Protein AF-A0A6B2E4C6-F1 (afdb_monomer_lite)

Secondary structure (DSSP, 8-state):
-TTS-HHHHHHHHHHHHHHHHHHHHHHHHHHHHHHTBTTTB-HHHHHHHHHHHHHHHTTTTTS-HHHHHHHT-TTTT--

Sequence (79 aa):
GDQLPIEMRVVHLAEVAEVHLRRGGPDAAVALAEARAGSQFDPAVVAAFTAAAPEIFTGLLDEDVWTAALDQAPDRDRT

Radius of gyration: 13.31 Å; chains: 1; bounding box: 24×37×29 Å

Foldseek 3Di:
DVPDDPVVLLVQLCVVLVVLCVVPNLVSSLVVLVVQDPNSHDVVSSVVCNVCSVVVRVCCVVDPVVVVVLVPDPCVPPD

Structure (mmCIF, N/CA/C/O backbone):
data_AF-A0A6B2E4C6-F1
#
_entry.id   AF-A0A6B2E4C6-F1
#
loop_
_atom_site.group_PDB
_atom_site.id
_atom_site.type_symbol
_atom_site.label_atom_id
_atom_site.label_alt_id
_atom_site.label_comp_id
_atom_site.label_asym_id
_atom_site.label_entity_id
_atom_site.label_seq_id
_atom_site.pdbx_PDB_ins_code
_atom_site.Cartn_x
_atom_site.Cartn_y
_atom_site.Cartn_z
_atom_site.occupancy
_atom_site.B_iso_or_equiv
_atom_site.auth_seq_id
_atom_site.auth_comp_id
_atom_site.auth_asym_id
_atom_site.auth_atom_id
_atom_site.pdbx_PDB_model_num
ATOM 1 N N . GLY A 1 1 ? -5.669 5.742 12.970 1.00 67.00 1 GLY A N 1
ATOM 2 C CA . GLY A 1 1 ? -7.122 5.730 13.207 1.00 67.00 1 GLY A CA 1
ATOM 3 C C . GLY A 1 1 ? -7.751 6.907 12.499 1.00 67.00 1 GLY A C 1
ATOM 4 O O . GLY A 1 1 ? -7.036 7.846 12.163 1.00 67.00 1 GLY A O 1
ATOM 5 N N . ASP A 1 2 ? -9.061 6.858 12.296 1.00 74.94 2 ASP A N 1
ATOM 6 C CA . ASP A 1 2 ? -9.870 7.843 11.564 1.00 74.94 2 ASP A CA 1
ATOM 7 C C . ASP A 1 2 ? -9.818 9.280 12.113 1.00 74.94 2 ASP A C 1
ATOM 9 O O . ASP A 1 2 ? -10.101 10.220 11.377 1.00 74.94 2 ASP A O 1
ATOM 13 N N . GLN A 1 3 ? -9.393 9.462 13.366 1.00 80.75 3 GLN A N 1
ATOM 14 C CA . GLN A 1 3 ? -9.163 10.779 13.971 1.00 80.75 3 GLN A CA 1
ATOM 15 C C . GLN A 1 3 ? -7.879 11.484 13.504 1.00 80.75 3 GLN A C 1
ATOM 17 O O . GLN A 1 3 ? -7.730 12.682 13.739 1.00 80.75 3 GLN A O 1
ATOM 22 N N . LEU A 1 4 ? -6.940 10.772 12.869 1.00 87.06 4 LEU A N 1
ATOM 23 C CA . LEU A 1 4 ? -5.787 11.409 12.232 1.00 87.06 4 LEU A CA 1
ATOM 24 C C . LEU A 1 4 ? -6.185 11.916 10.836 1.00 87.06 4 LEU A C 1
ATOM 26 O O . LEU A 1 4 ? -6.894 11.195 10.124 1.00 87.06 4 LEU A O 1
ATOM 30 N N . PRO A 1 5 ? -5.672 13.086 10.405 1.00 93.81 5 PRO A N 1
ATOM 31 C CA . PRO A 1 5 ? -5.784 13.527 9.017 1.00 93.81 5 PRO A CA 1
ATOM 32 C C . PRO A 1 5 ? -5.360 12.416 8.046 1.00 93.81 5 PRO A C 1
ATOM 34 O O . PRO A 1 5 ? -4.427 11.653 8.331 1.00 93.81 5 PRO A O 1
ATOM 37 N N . ILE A 1 6 ? -6.072 12.287 6.924 1.00 92.81 6 ILE A N 1
ATOM 38 C CA . ILE A 1 6 ? -5.875 11.180 5.975 1.00 92.81 6 ILE A CA 1
ATOM 39 C C . ILE A 1 6 ? -4.447 11.157 5.424 1.00 92.81 6 ILE A C 1
ATOM 41 O O . ILE A 1 6 ? -3.856 10.091 5.279 1.00 92.81 6 ILE A O 1
ATOM 45 N N . GLU A 1 7 ? -3.855 12.329 5.237 1.00 92.75 7 GLU A N 1
ATOM 46 C CA . GLU A 1 7 ? -2.496 12.539 4.757 1.00 92.75 7 GLU A CA 1
ATOM 47 C C . GLU A 1 7 ? -1.484 11.906 5.717 1.00 92.75 7 GLU A C 1
ATOM 49 O O . GLU A 1 7 ? -0.607 11.157 5.297 1.00 92.75 7 GLU A O 1
ATOM 54 N N . MET A 1 8 ? -1.665 12.107 7.026 1.00 95.19 8 MET A N 1
ATOM 55 C CA . MET A 1 8 ? -0.788 11.522 8.045 1.00 95.19 8 MET A CA 1
ATOM 56 C C . MET A 1 8 ? -0.914 9.999 8.110 1.00 95.19 8 MET A C 1
ATOM 58 O O . MET A 1 8 ? 0.070 9.306 8.363 1.00 95.19 8 MET A O 1
ATOM 62 N N . ARG A 1 9 ? -2.114 9.460 7.867 1.00 96.25 9 ARG A N 1
ATOM 63 C CA . ARG A 1 9 ? -2.344 8.006 7.820 1.00 96.25 9 ARG A CA 1
ATOM 64 C C . ARG A 1 9 ? -1.663 7.374 6.606 1.00 96.25 9 ARG A C 1
ATOM 66 O O . ARG A 1 9 ? -1.095 6.293 6.740 1.00 96.25 9 ARG A O 1
ATOM 73 N N . VAL A 1 10 ? -1.702 8.050 5.455 1.00 95.56 10 VAL A N 1
ATOM 74 C CA . VAL A 1 10 ? -1.013 7.630 4.225 1.00 95.56 10 VAL A CA 1
ATOM 75 C C . VAL A 1 10 ? 0.501 7.684 4.411 1.00 95.56 10 VAL A C 1
ATOM 77 O O . VAL A 1 10 ? 1.167 6.681 4.167 1.00 95.56 10 VAL A O 1
ATOM 80 N N . VAL A 1 11 ? 1.036 8.802 4.916 1.00 94.69 11 VAL A N 1
ATOM 81 C CA . VAL A 1 11 ? 2.476 8.962 5.183 1.00 94.69 11 VAL A CA 1
ATOM 82 C C . VAL A 1 11 ? 2.976 7.876 6.134 1.00 94.69 11 VAL A C 1
ATOM 84 O O . VAL A 1 11 ? 3.965 7.218 5.829 1.00 94.69 11 VAL A O 1
ATOM 87 N N . HIS A 1 12 ? 2.255 7.607 7.228 1.00 95.12 12 HIS A N 1
ATOM 88 C CA . HIS A 1 12 ? 2.673 6.595 8.198 1.00 95.12 12 HIS A CA 1
ATOM 89 C C . HIS A 1 12 ? 2.797 5.188 7.596 1.00 95.12 12 HIS A C 1
ATOM 91 O O . HIS A 1 12 ? 3.713 4.444 7.943 1.00 95.12 12 HIS A O 1
ATOM 97 N N . LEU A 1 13 ? 1.882 4.803 6.699 1.00 96.94 13 LEU A N 1
ATOM 98 C CA . LEU A 1 13 ? 1.995 3.530 5.988 1.00 96.94 13 LEU A CA 1
ATOM 99 C C . LEU A 1 13 ? 3.164 3.562 4.994 1.00 96.94 13 LEU A C 1
ATOM 101 O O . LEU A 1 13 ? 3.973 2.633 4.980 1.00 96.94 13 LEU A O 1
ATOM 105 N N . ALA A 1 14 ? 3.266 4.629 4.197 1.00 94.88 14 ALA A N 1
ATOM 106 C CA . ALA A 1 14 ? 4.281 4.776 3.158 1.00 94.88 14 ALA A CA 1
ATOM 107 C C . ALA A 1 14 ? 5.707 4.697 3.724 1.00 94.88 14 ALA A C 1
ATOM 109 O O . ALA A 1 14 ? 6.522 3.946 3.196 1.00 94.88 14 ALA A O 1
ATOM 110 N N . GLU A 1 15 ? 5.987 5.376 4.841 1.00 94.00 15 GLU A N 1
ATOM 111 C CA . GLU A 1 15 ? 7.301 5.380 5.503 1.00 94.00 15 GLU A CA 1
ATOM 112 C C . GLU A 1 15 ? 7.818 3.970 5.819 1.00 94.00 15 GLU A C 1
ATOM 114 O O . GLU A 1 15 ? 9.008 3.685 5.683 1.00 94.00 15 GLU A O 1
ATOM 119 N N . VAL A 1 16 ? 6.934 3.065 6.245 1.00 95.06 16 VAL A N 1
ATOM 120 C CA . VAL A 1 16 ? 7.329 1.708 6.643 1.00 95.06 16 VAL A CA 1
ATOM 121 C C . VAL A 1 16 ? 7.278 0.741 5.459 1.00 95.06 16 VAL A C 1
ATOM 123 O O . VAL A 1 16 ? 8.145 -0.133 5.341 1.00 95.06 16 VAL A O 1
ATOM 126 N N . ALA A 1 17 ? 6.281 0.887 4.584 1.00 95.44 17 ALA A N 1
ATOM 127 C CA . ALA A 1 17 ? 6.112 0.058 3.396 1.00 95.44 17 ALA A CA 1
ATOM 128 C C . ALA A 1 17 ? 7.291 0.208 2.429 1.00 95.44 17 ALA A C 1
ATOM 130 O O . ALA A 1 17 ? 7.808 -0.788 1.931 1.00 95.44 17 ALA A O 1
ATOM 131 N N . GLU A 1 18 ? 7.775 1.432 2.242 1.00 92.88 18 GLU A N 1
ATOM 132 C CA . GLU A 1 18 ? 8.920 1.763 1.398 1.00 92.88 18 GLU A CA 1
ATOM 133 C C . GLU A 1 18 ? 10.190 0.990 1.822 1.00 92.88 18 GLU A C 1
ATOM 135 O O . GLU A 1 18 ? 10.870 0.375 0.998 1.00 92.88 18 GLU A O 1
ATOM 140 N N . VAL A 1 19 ? 10.467 0.901 3.127 1.00 93.94 19 VAL A N 1
ATOM 141 C CA . VAL A 1 19 ? 11.623 0.142 3.639 1.00 93.94 19 VAL A CA 1
ATOM 142 C C . VAL A 1 19 ? 11.522 -1.341 3.277 1.00 93.94 19 VAL A C 1
ATOM 144 O O . VAL A 1 19 ? 12.534 -1.988 2.993 1.00 93.94 19 VAL A O 1
ATOM 147 N N . HIS A 1 20 ? 10.311 -1.895 3.298 1.00 94.75 20 HIS A N 1
ATOM 148 C CA . HIS A 1 20 ? 10.073 -3.302 2.981 1.00 94.75 20 HIS A CA 1
ATOM 149 C C . HIS A 1 20 ? 10.064 -3.546 1.474 1.00 94.75 20 HIS A C 1
ATOM 151 O O . HIS A 1 20 ? 10.587 -4.572 1.045 1.00 94.75 20 HIS A O 1
ATOM 157 N N . LEU A 1 21 ? 9.612 -2.571 0.683 1.00 93.12 21 LEU A N 1
ATOM 158 C CA . LEU A 1 21 ? 9.763 -2.567 -0.767 1.00 93.12 21 LEU A CA 1
ATOM 159 C C . LEU A 1 21 ? 11.244 -2.678 -1.151 1.00 93.12 21 LEU A C 1
ATOM 161 O O . LEU A 1 21 ? 11.614 -3.580 -1.897 1.00 93.12 21 LEU A O 1
ATOM 165 N N . ARG A 1 22 ? 12.121 -1.841 -0.578 1.00 90.81 22 ARG A N 1
ATOM 166 C CA . ARG A 1 22 ? 13.568 -1.894 -0.866 1.00 90.81 22 ARG A CA 1
ATOM 167 C C . ARG A 1 22 ? 14.244 -3.195 -0.434 1.00 90.81 22 ARG A C 1
ATOM 169 O O . ARG A 1 22 ? 15.229 -3.602 -1.041 1.00 90.81 22 ARG A O 1
ATOM 176 N N . ARG A 1 23 ? 13.769 -3.824 0.644 1.00 92.75 23 ARG A N 1
ATOM 177 C CA . ARG A 1 23 ? 14.403 -5.023 1.224 1.00 92.75 23 ARG A CA 1
ATOM 178 C C . ARG A 1 23 ? 13.879 -6.339 0.658 1.00 92.75 23 ARG A C 1
ATOM 180 O O . ARG A 1 23 ? 14.626 -7.311 0.638 1.00 92.75 23 ARG A O 1
ATOM 187 N N . GLY A 1 24 ? 12.609 -6.388 0.270 1.00 91.19 24 GLY A N 1
ATOM 188 C CA . GLY A 1 24 ? 11.911 -7.628 -0.072 1.00 91.19 24 GLY A CA 1
ATOM 189 C C . GLY A 1 24 ? 10.890 -7.489 -1.198 1.00 91.19 24 GLY A C 1
ATOM 190 O O . GLY A 1 24 ? 10.149 -8.434 -1.448 1.00 91.19 24 GLY A O 1
ATOM 191 N N . GLY A 1 25 ? 10.853 -6.343 -1.877 1.00 93.88 25 GLY A N 1
ATOM 192 C CA . GLY A 1 25 ? 9.960 -6.092 -2.999 1.00 93.88 25 GLY A CA 1
ATOM 193 C C . GLY A 1 25 ? 8.499 -5.828 -2.604 1.00 93.88 25 GLY A C 1
ATOM 194 O O . GLY A 1 25 ? 8.165 -5.757 -1.416 1.00 93.88 25 GLY A O 1
ATOM 195 N N . PRO A 1 26 ? 7.622 -5.672 -3.613 1.00 94.12 26 PRO A N 1
ATOM 196 C CA . PRO A 1 26 ? 6.199 -5.369 -3.446 1.00 94.12 26 PRO A CA 1
ATOM 197 C C . PRO A 1 26 ? 5.466 -6.283 -2.460 1.00 94.12 26 PRO A C 1
ATOM 199 O O . PRO A 1 26 ? 4.781 -5.798 -1.560 1.00 94.12 26 PRO A O 1
ATOM 202 N N . ASP A 1 27 ? 5.668 -7.596 -2.575 1.00 95.31 27 ASP A N 1
ATOM 203 C CA . ASP A 1 27 ? 4.979 -8.586 -1.742 1.00 95.31 27 ASP A CA 1
ATOM 204 C C . ASP A 1 27 ? 5.333 -8.431 -0.257 1.00 95.31 27 ASP A C 1
ATOM 206 O O . ASP A 1 27 ? 4.469 -8.559 0.610 1.00 95.31 27 ASP A O 1
ATOM 210 N N . ALA A 1 28 ? 6.590 -8.093 0.057 1.00 96.06 28 ALA A N 1
ATOM 211 C CA . ALA A 1 28 ? 7.019 -7.858 1.434 1.00 96.06 28 ALA A CA 1
ATOM 212 C C . ALA A 1 28 ? 6.382 -6.594 2.031 1.00 96.06 28 ALA A C 1
ATOM 214 O O . ALA A 1 28 ? 6.053 -6.570 3.220 1.00 96.06 28 ALA A O 1
ATOM 215 N N . ALA A 1 29 ? 6.196 -5.550 1.221 1.00 97.00 29 ALA A N 1
ATOM 216 C CA . ALA A 1 29 ? 5.529 -4.325 1.643 1.00 97.00 29 ALA A CA 1
ATOM 217 C C . ALA A 1 29 ? 4.020 -4.537 1.867 1.00 97.00 29 ALA A C 1
ATOM 219 O O . ALA A 1 29 ? 3.484 -4.069 2.873 1.00 97.00 29 ALA A O 1
ATOM 220 N N . VAL A 1 30 ? 3.351 -5.292 0.988 1.00 97.62 30 VAL A N 1
ATOM 221 C CA . VAL A 1 30 ? 1.931 -5.656 1.141 1.00 97.62 30 VAL A CA 1
ATOM 222 C C . VAL A 1 30 ? 1.719 -6.541 2.368 1.00 97.62 30 VAL A C 1
ATOM 224 O O . 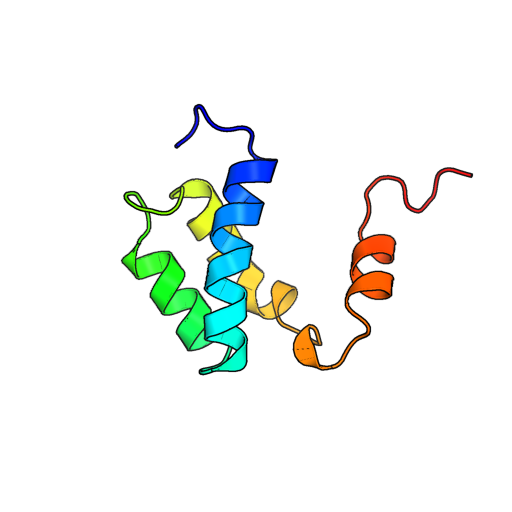VAL A 1 30 ? 0.897 -6.210 3.222 1.00 97.62 30 VAL A O 1
ATOM 227 N N . ALA A 1 31 ? 2.512 -7.606 2.522 1.00 97.75 31 ALA A N 1
ATOM 228 C CA . ALA A 1 31 ? 2.395 -8.523 3.654 1.00 97.75 31 ALA A CA 1
ATOM 229 C C . ALA A 1 31 ? 2.568 -7.805 5.003 1.00 97.75 31 ALA A C 1
ATOM 231 O O . ALA A 1 31 ? 1.865 -8.096 5.972 1.00 97.75 31 ALA A O 1
ATOM 232 N N . LEU A 1 32 ? 3.480 -6.831 5.071 1.00 97.00 32 LEU A N 1
ATOM 233 C CA . LEU A 1 32 ? 3.647 -5.980 6.245 1.00 97.00 32 LEU A CA 1
ATOM 234 C C . LEU A 1 32 ? 2.400 -5.134 6.535 1.00 97.00 32 LEU A C 1
ATOM 236 O O . LEU A 1 32 ? 1.975 -5.050 7.691 1.00 97.00 32 LEU A O 1
ATOM 240 N N . ALA A 1 33 ? 1.869 -4.461 5.511 1.00 97.31 33 ALA A N 1
ATOM 241 C CA . ALA A 1 33 ? 0.724 -3.568 5.642 1.00 97.31 33 ALA A CA 1
ATOM 242 C C . ALA A 1 33 ? -0.504 -4.330 6.157 1.00 97.31 33 ALA A C 1
ATOM 244 O O . ALA A 1 33 ? -1.139 -3.902 7.123 1.00 97.31 33 ALA A O 1
ATOM 245 N N . GLU A 1 34 ? -0.774 -5.503 5.580 1.00 97.81 34 GLU A N 1
ATOM 246 C CA . GLU A 1 34 ? -1.858 -6.396 5.992 1.00 97.81 34 GLU A CA 1
ATOM 247 C C . GLU A 1 34 ? -1.667 -6.913 7.419 1.00 97.81 34 GLU A C 1
ATOM 249 O O . GLU A 1 34 ? -2.588 -6.833 8.233 1.00 97.81 34 GLU A O 1
ATOM 254 N N . ALA A 1 35 ? -0.457 -7.365 7.768 1.00 97.88 35 ALA A N 1
ATOM 255 C CA . ALA A 1 35 ? -0.158 -7.908 9.094 1.00 97.88 35 ALA A CA 1
ATOM 256 C C . ALA A 1 35 ? -0.370 -6.899 10.235 1.00 97.88 35 ALA A C 1
ATOM 258 O O . ALA A 1 35 ? -0.526 -7.295 11.391 1.00 97.88 35 ALA A O 1
ATOM 259 N N . ARG A 1 36 ? -0.348 -5.596 9.934 1.00 96.94 36 ARG A N 1
ATOM 260 C CA . ARG A 1 36 ? -0.474 -4.521 10.928 1.00 96.94 36 ARG A CA 1
ATOM 261 C C . ARG A 1 36 ? -1.705 -3.637 10.721 1.00 96.94 36 ARG A C 1
ATOM 263 O O . ARG A 1 36 ? -1.842 -2.607 11.393 1.00 96.94 36 ARG A O 1
ATOM 270 N N . ALA A 1 37 ? -2.617 -4.042 9.841 1.00 97.38 37 ALA A N 1
ATOM 271 C CA . ALA A 1 37 ? -3.893 -3.373 9.641 1.00 97.38 37 ALA A CA 1
ATOM 272 C C . ALA A 1 37 ? -4.722 -3.377 10.938 1.00 97.38 37 ALA A C 1
ATOM 274 O O . ALA A 1 37 ? -4.814 -4.383 11.639 1.00 97.38 37 ALA A O 1
ATOM 275 N N . GLY A 1 38 ? -5.309 -2.233 11.289 1.00 93.94 38 GLY A N 1
ATOM 276 C CA . GLY A 1 38 ? -6.153 -2.084 12.481 1.00 93.94 38 GLY A CA 1
ATOM 277 C C . GLY A 1 38 ? -5.394 -1.937 13.801 1.00 93.94 38 GLY A C 1
ATOM 278 O O . GLY A 1 38 ? -6.020 -1.669 14.822 1.00 93.94 38 GLY A O 1
ATOM 279 N N . SER A 1 39 ? -4.064 -2.061 13.787 1.00 94.19 39 SER A N 1
ATOM 280 C CA . SER A 1 39 ? -3.204 -1.740 14.930 1.00 94.19 39 SER A CA 1
ATOM 281 C C . SER A 1 39 ? -2.335 -0.526 14.611 1.00 94.19 39 SER A C 1
ATOM 283 O O . SER A 1 39 ? -2.666 0.591 14.999 1.00 94.19 39 SER A O 1
ATOM 285 N N . GLN A 1 40 ? -1.252 -0.730 13.861 1.00 94.00 40 GLN A N 1
ATOM 286 C CA . GLN A 1 40 ? -0.340 0.333 13.450 1.00 94.00 40 GLN A CA 1
ATOM 287 C C . GLN A 1 40 ? -0.924 1.160 12.301 1.00 94.00 40 GLN A C 1
ATOM 289 O O . GLN A 1 40 ? -0.786 2.383 12.277 1.00 94.00 40 GLN A O 1
ATOM 294 N N . PHE A 1 41 ? -1.582 0.497 11.351 1.00 96.88 41 PHE A N 1
ATOM 295 C CA . PHE A 1 41 ? -2.075 1.140 10.141 1.00 96.88 41 PHE A CA 1
ATOM 296 C C . PHE A 1 41 ? -3.586 1.204 10.117 1.00 96.88 41 PHE A C 1
ATOM 298 O O . PHE A 1 41 ? -4.296 0.345 10.643 1.00 96.88 41 PHE A O 1
ATOM 305 N N . ASP A 1 42 ? -4.082 2.246 9.468 1.00 96.88 42 ASP A N 1
ATOM 306 C CA . ASP A 1 42 ? -5.504 2.386 9.271 1.00 96.88 42 ASP A CA 1
ATOM 307 C C . ASP A 1 42 ? -6.023 1.367 8.238 1.00 96.88 42 ASP A C 1
ATOM 309 O O . ASP A 1 42 ? -5.519 1.363 7.112 1.00 96.88 42 ASP A O 1
ATOM 313 N N . PRO A 1 43 ? -7.028 0.533 8.571 1.00 96.31 43 PRO A N 1
ATOM 314 C CA . PRO A 1 43 ? -7.520 -0.509 7.671 1.00 96.31 43 PRO A CA 1
ATOM 315 C C . PRO A 1 43 ? -7.983 0.004 6.305 1.00 96.31 43 PRO A C 1
ATOM 317 O O . PRO A 1 43 ? -7.772 -0.672 5.303 1.00 96.31 43 PRO A O 1
ATOM 320 N N . ALA A 1 44 ? -8.589 1.195 6.246 1.00 96.06 44 ALA A N 1
ATOM 321 C CA . ALA A 1 44 ? -9.076 1.751 4.985 1.00 96.06 44 ALA A CA 1
ATOM 322 C C . ALA A 1 44 ? -7.915 2.155 4.065 1.00 96.06 44 ALA A C 1
ATOM 324 O O . ALA A 1 44 ? -7.983 1.964 2.853 1.00 96.06 44 ALA A O 1
ATOM 325 N N . VAL A 1 45 ? -6.831 2.668 4.651 1.00 96.88 45 VAL A N 1
ATOM 326 C CA . VAL A 1 45 ? -5.618 3.029 3.907 1.00 96.88 45 VAL A CA 1
ATOM 327 C C . VAL A 1 45 ? -4.882 1.774 3.447 1.00 96.88 45 VAL A C 1
ATOM 329 O O . VAL A 1 45 ? -4.463 1.721 2.298 1.00 96.88 45 VAL A O 1
ATOM 332 N N . VAL A 1 46 ? -4.785 0.741 4.294 1.00 97.81 46 VAL A N 1
ATOM 333 C CA . VAL A 1 46 ? -4.198 -0.553 3.901 1.00 97.81 46 VAL A CA 1
ATOM 334 C C . VAL A 1 46 ? -4.975 -1.177 2.744 1.00 97.81 46 VAL A C 1
ATOM 336 O O . VAL A 1 46 ? -4.364 -1.604 1.774 1.00 97.81 46 VAL A O 1
ATOM 339 N N . ALA A 1 47 ? -6.310 -1.178 2.797 1.00 97.62 47 ALA A N 1
ATOM 340 C CA . ALA A 1 47 ? -7.131 -1.723 1.719 1.00 97.62 47 ALA A CA 1
ATOM 341 C C . ALA A 1 47 ? -6.900 -0.993 0.383 1.00 97.62 47 ALA A C 1
ATOM 343 O O . ALA A 1 47 ? -6.721 -1.643 -0.646 1.00 97.62 47 ALA A O 1
ATOM 344 N N . ALA A 1 48 ? -6.862 0.344 0.402 1.00 96.88 48 ALA A N 1
ATOM 345 C CA . ALA A 1 48 ? -6.573 1.142 -0.789 1.00 96.88 48 ALA A CA 1
ATOM 346 C C . ALA A 1 48 ? -5.152 0.888 -1.320 1.00 96.88 48 ALA A C 1
ATOM 348 O O . ALA A 1 48 ? -4.964 0.694 -2.518 1.00 96.88 48 ALA A O 1
ATOM 349 N N . PHE A 1 49 ? -4.167 0.834 -0.423 1.00 96.94 49 PHE A N 1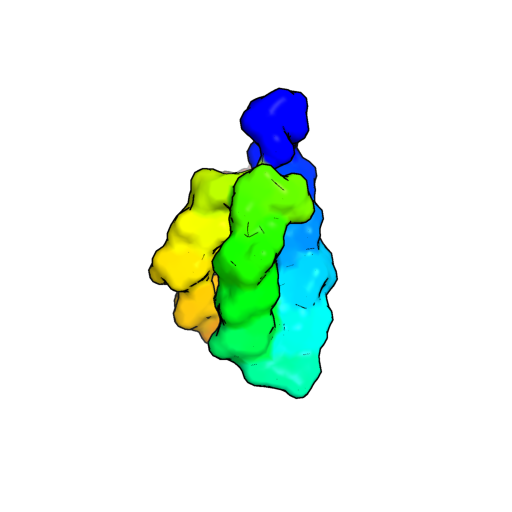
ATOM 350 C CA . PHE A 1 49 ? -2.776 0.555 -0.756 1.00 96.94 49 PHE A CA 1
ATOM 351 C C . PHE A 1 49 ? -2.596 -0.827 -1.389 1.00 96.94 49 PHE A 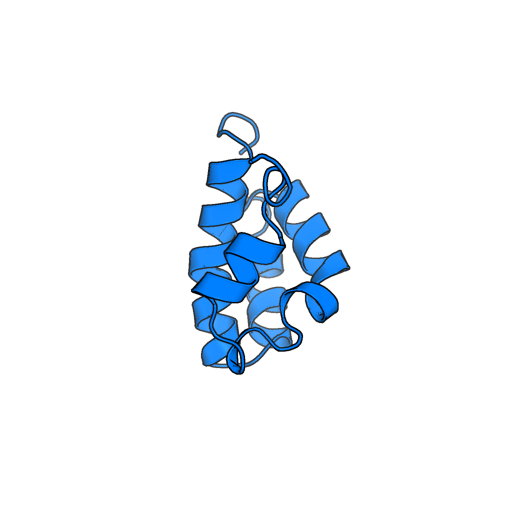C 1
ATOM 353 O O . PHE A 1 49 ? -2.006 -0.919 -2.456 1.00 96.94 49 PHE A O 1
ATOM 360 N N . THR A 1 50 ? -3.135 -1.891 -0.787 1.00 96.88 50 THR A N 1
ATOM 361 C CA . THR A 1 50 ? -3.017 -3.255 -1.324 1.00 96.88 50 THR A CA 1
ATOM 362 C C . THR A 1 50 ? -3.698 -3.383 -2.686 1.00 96.88 50 THR A C 1
ATOM 364 O O . THR A 1 50 ? -3.152 -4.020 -3.583 1.00 96.88 50 THR A O 1
ATOM 367 N N . ALA A 1 51 ? -4.858 -2.743 -2.875 1.00 96.88 51 ALA A N 1
ATOM 368 C CA . ALA A 1 51 ? -5.560 -2.750 -4.157 1.00 96.88 51 ALA A CA 1
ATOM 369 C C . ALA A 1 51 ? -4.769 -2.052 -5.278 1.00 96.88 51 ALA A C 1
ATOM 371 O O . ALA A 1 51 ? -4.838 -2.484 -6.425 1.00 96.88 51 ALA A O 1
ATOM 372 N N . ALA A 1 52 ? -4.010 -1.005 -4.943 1.00 95.44 52 ALA A N 1
ATOM 373 C CA . ALA A 1 52 ? -3.217 -0.219 -5.887 1.00 95.44 52 ALA A CA 1
ATOM 374 C C . ALA A 1 52 ? -1.713 -0.561 -5.871 1.00 95.44 52 ALA A C 1
ATOM 376 O O . ALA A 1 52 ? -0.936 0.086 -6.567 1.00 95.44 52 ALA A O 1
ATOM 377 N N . ALA A 1 53 ? -1.273 -1.563 -5.101 1.00 92.81 53 ALA A N 1
ATOM 378 C CA . ALA A 1 53 ? 0.146 -1.827 -4.855 1.00 92.81 53 ALA A CA 1
ATOM 379 C C . ALA A 1 53 ? 0.985 -2.014 -6.137 1.00 92.81 53 ALA A C 1
ATOM 381 O O . ALA A 1 53 ? 2.058 -1.414 -6.216 1.00 92.81 53 ALA A O 1
ATOM 382 N N . PRO A 1 54 ? 0.532 -2.758 -7.169 1.00 89.56 54 PRO A N 1
ATOM 383 C CA . PRO A 1 54 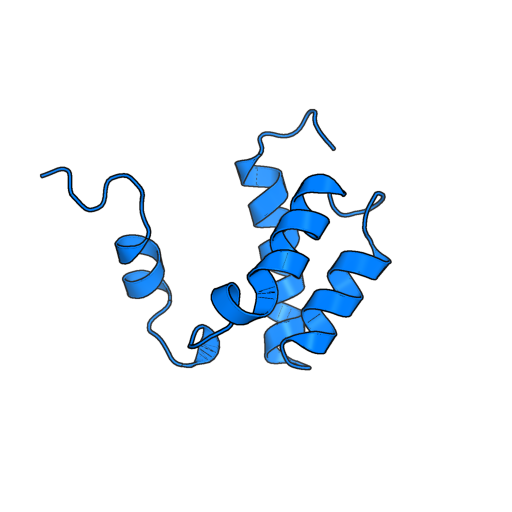? 1.281 -2.863 -8.420 1.00 89.56 54 PRO A CA 1
ATOM 384 C C . PRO A 1 54 ? 1.495 -1.504 -9.095 1.00 89.56 54 PRO A C 1
ATOM 386 O O . PRO A 1 54 ? 2.592 -1.223 -9.569 1.00 89.56 54 PRO A O 1
ATOM 389 N N . GLU A 1 55 ? 0.474 -0.648 -9.106 1.00 90.12 55 GLU A N 1
ATOM 390 C CA . GLU A 1 55 ? 0.537 0.686 -9.711 1.00 90.12 55 GLU A CA 1
ATOM 391 C C . GLU A 1 55 ? 1.435 1.622 -8.898 1.00 90.12 55 GLU A C 1
ATOM 393 O O . GLU A 1 55 ? 2.290 2.291 -9.467 1.00 90.12 55 GLU A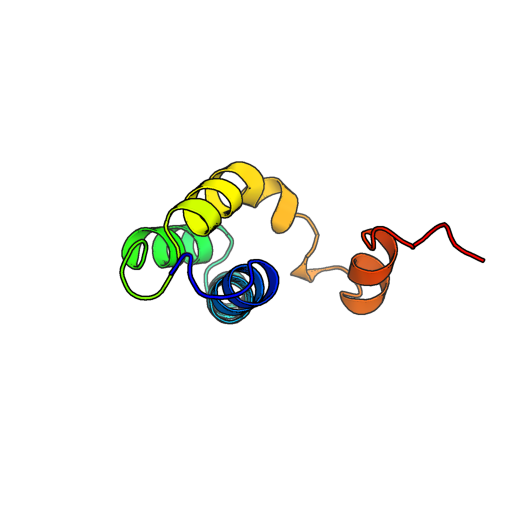 O 1
ATOM 398 N N . ILE A 1 56 ? 1.301 1.609 -7.568 1.00 90.19 56 ILE A N 1
ATOM 399 C CA . ILE A 1 56 ? 2.102 2.429 -6.647 1.00 90.19 56 ILE A CA 1
ATOM 400 C C . ILE A 1 56 ? 3.596 2.101 -6.756 1.00 90.19 56 ILE A C 1
ATOM 402 O O . ILE A 1 56 ? 4.431 2.995 -6.648 1.00 90.19 56 ILE A O 1
ATOM 406 N N . PHE A 1 57 ? 3.950 0.824 -6.921 1.00 89.56 57 PHE A N 1
ATOM 407 C CA . PHE A 1 57 ? 5.347 0.388 -6.902 1.00 89.56 57 PHE A CA 1
ATOM 408 C C . PHE A 1 57 ? 6.025 0.351 -8.267 1.00 89.56 57 PHE A C 1
ATOM 410 O O . PHE A 1 57 ? 7.254 0.278 -8.320 1.00 89.56 57 PHE A O 1
ATOM 417 N N . THR A 1 58 ? 5.264 0.369 -9.361 1.00 88.00 58 THR A N 1
ATOM 418 C CA . THR A 1 58 ? 5.837 0.350 -10.712 1.00 88.00 58 THR A CA 1
ATOM 419 C C . THR A 1 58 ? 6.751 1.561 -10.901 1.00 88.00 58 THR A C 1
ATOM 421 O O . THR A 1 58 ? 6.318 2.689 -10.710 1.00 88.00 58 THR A O 1
ATOM 424 N N . GLY A 1 59 ? 8.025 1.326 -11.236 1.00 82.88 59 GLY A N 1
ATOM 425 C CA . GLY A 1 59 ? 9.014 2.386 -11.486 1.00 82.88 59 GLY A CA 1
ATOM 426 C C . GLY A 1 59 ? 9.507 3.141 -10.244 1.00 82.88 59 GLY A C 1
ATOM 427 O O . GLY A 1 59 ? 10.491 3.869 -10.329 1.00 82.88 59 GLY A O 1
ATOM 428 N N . LEU A 1 60 ? 8.911 2.924 -9.064 1.00 83.62 60 LEU A N 1
ATOM 429 C CA . LEU A 1 60 ? 9.152 3.745 -7.869 1.00 83.62 60 LEU A CA 1
ATOM 430 C C . LEU A 1 60 ? 10.611 3.741 -7.378 1.00 83.62 60 LEU A C 1
ATOM 432 O O . LEU A 1 60 ? 11.061 4.709 -6.771 1.00 83.62 60 LEU A O 1
ATOM 436 N N . LEU A 1 61 ? 11.348 2.650 -7.606 1.00 82.38 61 LEU A N 1
ATOM 437 C CA . LEU A 1 61 ? 12.765 2.543 -7.230 1.00 82.38 61 LEU A CA 1
ATOM 438 C C . LEU A 1 61 ? 13.730 2.957 -8.349 1.00 82.38 61 LEU A C 1
ATOM 440 O O . LEU A 1 61 ? 14.919 3.129 -8.082 1.00 82.38 61 LEU A O 1
ATOM 444 N N . ASP A 1 62 ? 13.223 3.101 -9.571 1.00 81.44 62 ASP A N 1
ATOM 445 C CA . ASP A 1 62 ? 14.010 3.385 -10.771 1.00 81.44 62 ASP A CA 1
ATOM 446 C C . ASP A 1 62 ? 13.926 4.87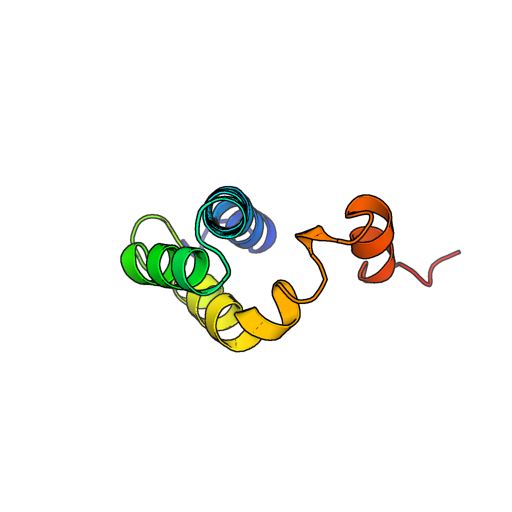0 -11.181 1.00 81.44 62 ASP A C 1
ATOM 448 O O . ASP A 1 62 ? 14.792 5.367 -11.902 1.00 81.44 62 ASP A O 1
ATOM 452 N N . GLU A 1 63 ? 12.902 5.589 -10.713 1.00 74.00 63 GLU A N 1
ATOM 453 C CA . GLU A 1 63 ? 12.621 6.986 -11.054 1.00 74.00 63 GLU A CA 1
ATOM 454 C C . GLU A 1 63 ? 13.220 8.000 -10.064 1.00 74.00 63 GLU A C 1
ATOM 456 O O . GLU A 1 63 ? 13.453 7.718 -8.885 1.00 74.00 63 GLU A O 1
ATOM 461 N N . ASP A 1 64 ? 13.428 9.236 -10.536 1.00 82.12 64 ASP A N 1
ATOM 462 C CA . ASP A 1 64 ? 13.636 10.377 -9.642 1.00 82.12 64 ASP A CA 1
ATOM 463 C C . ASP A 1 64 ? 12.332 10.661 -8.885 1.00 82.12 64 ASP A C 1
ATOM 465 O O . ASP A 1 64 ? 11.431 11.348 -9.374 1.00 82.12 64 ASP A O 1
ATOM 469 N N . VAL A 1 65 ? 12.261 10.120 -7.669 1.00 74.94 65 VAL A N 1
ATOM 470 C CA . VAL A 1 65 ? 11.107 10.186 -6.764 1.00 74.94 65 VAL A CA 1
ATOM 471 C C . VAL A 1 65 ? 10.583 11.611 -6.579 1.00 74.94 65 VAL A C 1
ATOM 473 O O . VAL A 1 65 ? 9.379 11.795 -6.410 1.00 74.94 65 VAL A O 1
ATOM 476 N N . TRP A 1 66 ? 11.448 12.631 -6.613 1.00 77.62 66 TRP A N 1
ATOM 477 C CA . TRP A 1 66 ? 11.005 14.011 -6.422 1.00 77.62 66 TRP A CA 1
ATOM 478 C C . TRP A 1 66 ? 10.239 14.540 -7.635 1.00 77.62 66 TRP A C 1
ATOM 480 O O . TRP A 1 66 ? 9.177 15.143 -7.483 1.00 77.62 66 TRP A O 1
ATOM 490 N N . THR A 1 67 ? 10.741 14.261 -8.835 1.00 81.44 67 THR A N 1
ATOM 491 C CA . THR A 1 67 ? 10.070 14.628 -10.087 1.00 81.44 67 THR A CA 1
ATOM 492 C C . THR A 1 67 ? 8.753 13.857 -10.240 1.00 81.44 67 THR A C 1
ATOM 494 O O . THR A 1 67 ? 7.713 14.464 -10.488 1.00 81.44 67 THR A O 1
ATOM 497 N N . ALA A 1 68 ? 8.762 12.546 -9.972 1.00 79.81 68 ALA A N 1
ATOM 498 C CA . ALA A 1 68 ? 7.566 11.703 -10.046 1.00 79.81 68 ALA A CA 1
ATOM 499 C C . ALA A 1 68 ? 6.462 12.138 -9.060 1.00 79.81 68 ALA A C 1
ATOM 501 O O . ALA A 1 68 ? 5.279 12.137 -9.403 1.00 79.81 68 ALA A O 1
ATOM 502 N N . ALA A 1 69 ? 6.828 12.555 -7.842 1.00 80.31 69 ALA A N 1
ATOM 503 C CA . ALA A 1 69 ? 5.865 13.050 -6.859 1.00 80.31 69 ALA A CA 1
ATOM 504 C C . ALA A 1 69 ? 5.205 14.370 -7.294 1.00 80.31 69 ALA A C 1
ATOM 506 O O . ALA A 1 69 ? 3.996 14.535 -7.123 1.00 80.31 69 ALA A O 1
ATOM 507 N N . LEU A 1 70 ? 5.978 15.297 -7.872 1.00 83.19 70 LEU A N 1
ATOM 508 C CA . LEU A 1 70 ? 5.456 16.568 -8.384 1.00 83.19 70 LEU A CA 1
ATOM 509 C C . LEU A 1 70 ? 4.495 16.359 -9.565 1.00 83.19 70 LEU A C 1
ATOM 511 O O . LEU A 1 70 ? 3.452 17.008 -9.616 1.00 83.19 70 LEU A O 1
ATOM 515 N N . ASP A 1 71 ? 4.776 15.404 -10.454 1.00 84.38 71 ASP A N 1
ATOM 516 C CA . ASP A 1 71 ? 3.905 15.075 -11.594 1.00 84.38 71 ASP A CA 1
ATOM 517 C C . ASP A 1 71 ? 2.540 14.500 -11.177 1.00 84.38 71 ASP A C 1
ATOM 519 O O . ASP A 1 71 ? 1.557 14.602 -11.918 1.00 84.38 71 ASP A O 1
ATOM 523 N N . GLN A 1 72 ? 2.441 13.908 -9.986 1.00 80.88 72 GLN A N 1
ATOM 524 C CA . GLN A 1 72 ? 1.183 13.392 -9.434 1.00 80.88 72 GLN A CA 1
ATOM 525 C C . GLN A 1 72 ? 0.468 14.396 -8.519 1.00 80.88 72 GLN A C 1
ATOM 527 O O . GLN A 1 72 ? -0.625 14.107 -8.022 1.00 80.88 72 GLN A O 1
ATOM 532 N N . ALA A 1 73 ? 1.045 15.580 -8.294 1.00 81.12 73 ALA A N 1
ATOM 533 C CA . ALA A 1 73 ? 0.450 16.582 -7.427 1.00 81.12 73 ALA A CA 1
ATOM 534 C C . ALA A 1 73 ? -0.874 17.117 -8.020 1.00 81.12 73 ALA A C 1
ATOM 536 O O . ALA A 1 73 ? -0.965 17.390 -9.221 1.00 81.12 73 ALA A O 1
ATOM 537 N N . PRO A 1 74 ? -1.925 17.307 -7.202 1.00 78.19 74 PRO A N 1
ATOM 538 C CA . PRO A 1 74 ? -3.238 17.761 -7.675 1.00 78.19 74 PRO A CA 1
ATOM 539 C C . PRO A 1 74 ? -3.239 19.199 -8.225 1.00 78.19 74 PRO A C 1
ATOM 541 O O . PRO A 1 74 ? -4.211 19.637 -8.842 1.00 78.19 74 PRO A O 1
ATOM 544 N N . ASP A 1 75 ? -2.178 19.960 -7.981 1.00 83.75 75 ASP A N 1
ATOM 545 C CA . ASP A 1 75 ? -1.947 21.325 -8.439 1.00 83.75 75 ASP A CA 1
ATOM 546 C C . ASP A 1 75 ? -0.849 21.440 -9.501 1.00 83.75 75 ASP A C 1
ATOM 548 O O . ASP A 1 75 ? -0.495 22.559 -9.859 1.00 83.75 75 ASP A O 1
ATOM 552 N N . ARG A 1 76 ? -0.386 20.323 -10.076 1.00 75.50 76 ARG A N 1
ATOM 553 C CA . ARG A 1 76 ? 0.632 20.296 -11.143 1.00 75.50 76 ARG A CA 1
ATOM 554 C C . ARG A 1 76 ? 0.361 21.243 -12.323 1.00 75.50 76 ARG A C 1
ATOM 556 O O . ARG A 1 76 ? 1.294 21.694 -12.973 1.00 75.50 76 ARG A O 1
ATOM 563 N N . ASP A 1 77 ? -0.909 21.575 -12.563 1.00 79.62 77 ASP A N 1
ATOM 564 C CA . ASP A 1 77 ? -1.357 22.446 -13.655 1.00 79.62 77 ASP A CA 1
ATOM 565 C C . ASP A 1 77 ? -1.637 23.906 -13.222 1.00 79.62 77 ASP A C 1
ATOM 567 O O . ASP A 1 77 ? -2.120 24.708 -14.025 1.00 79.62 77 ASP A O 1
ATOM 571 N N . ARG A 1 78 ? -1.390 24.287 -11.959 1.00 70.31 78 ARG A N 1
ATOM 572 C CA . ARG A 1 78 ? -1.567 25.672 -11.487 1.00 70.31 78 ARG A CA 1
ATOM 573 C C . ARG A 1 78 ? -0.279 26.477 -11.666 1.00 70.31 78 ARG A C 1
ATOM 575 O O . ARG A 1 78 ? 0.614 26.414 -10.829 1.00 70.31 78 ARG A O 1
ATOM 582 N N . THR A 1 79 ? -0.228 27.265 -12.739 1.00 59.12 79 THR A N 1
ATOM 583 C CA . THR A 1 79 ? 0.723 28.381 -12.923 1.00 59.12 79 THR A CA 1
ATOM 584 C C . THR A 1 79 ? 0.314 29.623 -12.149 1.00 59.12 79 THR A C 1
ATOM 586 O O . THR A 1 79 ? -0.897 29.948 -12.202 1.00 59.12 79 THR A O 1
#

pLDDT: mean 89.72, std 8.5, range [59.12, 97.88]